Protein AF-K1U5Y3-F1 (afdb_monomer_lite)

pLDDT: mean 95.43, std 3.32, range [80.69, 98.19]

Radius of gyration: 10.96 Å; chains: 1; bounding box: 25×17×27 Å

Structure (mmCIF, N/CA/C/O backbone):
data_AF-K1U5Y3-F1
#
_entry.id   AF-K1U5Y3-F1
#
loop_
_atom_site.group_PDB
_atom_site.id
_atom_site.type_symbol
_atom_site.label_atom_id
_atom_site.label_alt_id
_atom_site.label_comp_id
_atom_site.label_asym_id
_atom_site.label_entity_id
_atom_site.label_seq_id
_atom_site.pdbx_PDB_ins_code
_atom_site.Cartn_x
_atom_site.Cartn_y
_atom_site.Cartn_z
_atom_site.occupancy
_atom_site.B_iso_or_equiv
_atom_site.auth_seq_id
_atom_site.auth_comp_id
_atom_site.auth_asym_id
_atom_site.auth_atom_id
_atom_site.pdbx_PDB_model_num
ATOM 1 N N . LEU A 1 1 ? -10.068 3.468 0.556 1.00 80.69 1 LEU A N 1
ATOM 2 C CA . LEU A 1 1 ? -9.093 2.383 0.283 1.00 80.69 1 LEU A CA 1
ATOM 3 C C . LEU A 1 1 ? -8.311 2.666 -0.995 1.00 80.69 1 LEU A C 1
ATOM 5 O O . LEU A 1 1 ? -7.094 2.585 -0.947 1.00 80.69 1 LEU A O 1
ATOM 9 N N . HIS A 1 2 ? -8.986 3.096 -2.068 1.00 90.38 2 HIS A N 1
ATOM 10 C CA . HIS A 1 2 ? -8.380 3.471 -3.351 1.00 90.38 2 HIS A CA 1
ATOM 11 C C . HIS A 1 2 ? -7.097 4.318 -3.232 1.00 90.38 2 HIS A C 1
ATOM 13 O O . HIS A 1 2 ? -6.040 3.867 -3.655 1.00 90.38 2 HIS A O 1
ATOM 19 N N . ASP A 1 3 ? -7.140 5.467 -2.552 1.00 92.25 3 ASP A N 1
ATOM 20 C CA . ASP A 1 3 ? -5.969 6.360 -2.461 1.00 92.25 3 ASP A CA 1
ATOM 21 C C . ASP A 1 3 ? -4.747 5.710 -1.799 1.00 92.25 3 ASP A C 1
ATOM 23 O O . ASP A 1 3 ? -3.606 6.018 -2.137 1.00 92.25 3 ASP A O 1
ATOM 27 N N . ALA A 1 4 ? -4.975 4.816 -0.832 1.00 93.25 4 ALA A N 1
ATOM 28 C CA . ALA A 1 4 ? -3.897 4.119 -0.140 1.00 93.25 4 ALA A CA 1
ATOM 29 C C . ALA A 1 4 ? -3.236 3.074 -1.043 1.00 93.25 4 ALA A C 1
ATOM 31 O O . ALA A 1 4 ? -2.014 2.971 -1.039 1.00 93.25 4 ALA A O 1
ATOM 32 N N . VAL A 1 5 ? -4.035 2.371 -1.854 1.00 95.69 5 VAL A N 1
ATOM 33 C CA . VAL A 1 5 ? -3.534 1.458 -2.891 1.00 95.69 5 VAL A CA 1
ATOM 34 C C . VAL A 1 5 ? -2.724 2.234 -3.915 1.00 95.69 5 VAL A C 1
ATOM 36 O O . VAL A 1 5 ? -1.576 1.889 -4.153 1.00 95.69 5 VAL A O 1
ATOM 39 N N . VAL A 1 6 ? -3.278 3.315 -4.472 1.00 97.38 6 VAL A N 1
ATOM 40 C CA . VAL A 1 6 ? -2.584 4.136 -5.475 1.00 97.38 6 VAL A CA 1
ATOM 41 C C . VAL A 1 6 ? -1.249 4.637 -4.927 1.00 97.38 6 VAL A C 1
ATOM 43 O O . VAL A 1 6 ? -0.220 4.498 -5.582 1.00 97.38 6 VAL A O 1
ATOM 46 N N . THR A 1 7 ? -1.242 5.143 -3.693 1.00 97.00 7 THR A N 1
ATOM 47 C CA . THR A 1 7 ? -0.014 5.612 -3.039 1.00 97.00 7 THR A CA 1
ATOM 48 C C . THR A 1 7 ? 1.001 4.481 -2.849 1.00 97.00 7 THR A C 1
ATOM 50 O O . THR A 1 7 ? 2.178 4.671 -3.146 1.00 97.00 7 THR A O 1
ATOM 53 N N . ALA A 1 8 ? 0.566 3.305 -2.384 1.00 97.69 8 ALA A N 1
ATOM 54 C CA . ALA A 1 8 ? 1.436 2.142 -2.200 1.00 97.69 8 ALA A CA 1
ATOM 55 C C . ALA A 1 8 ? 2.018 1.646 -3.534 1.00 97.69 8 ALA A C 1
ATOM 57 O O . ALA A 1 8 ? 3.215 1.377 -3.618 1.00 97.69 8 ALA A O 1
ATOM 58 N N . VAL A 1 9 ? 1.200 1.591 -4.593 1.00 97.94 9 VAL A N 1
ATOM 59 C CA . VAL A 1 9 ? 1.624 1.180 -5.940 1.00 97.94 9 VAL A CA 1
ATOM 60 C C . VAL A 1 9 ? 2.670 2.151 -6.472 1.00 97.94 9 VAL A C 1
ATOM 62 O O . VAL A 1 9 ? 3.738 1.723 -6.898 1.00 97.94 9 VAL A O 1
ATOM 65 N N . VAL A 1 10 ? 2.401 3.459 -6.410 1.00 97.94 10 VAL A N 1
ATOM 66 C CA . VAL A 1 10 ? 3.351 4.487 -6.860 1.00 97.94 10 VAL A CA 1
ATOM 67 C C . VAL A 1 10 ? 4.657 4.406 -6.069 1.00 97.94 10 VAL A C 1
ATOM 69 O O . VAL A 1 10 ? 5.729 4.420 -6.670 1.00 97.94 10 VAL A O 1
ATOM 72 N N . ASN A 1 11 ? 4.591 4.259 -4.741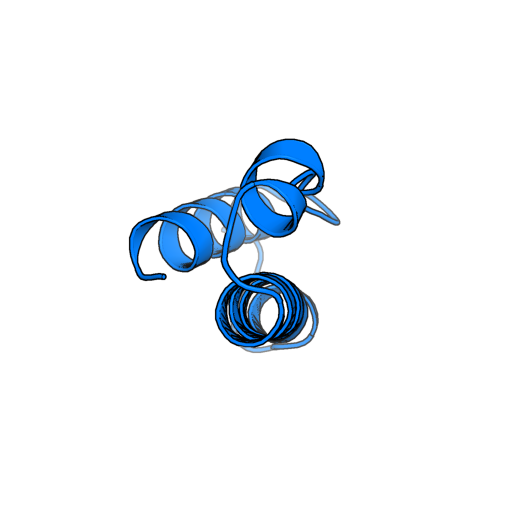 1.00 98.19 11 ASN A N 1
ATOM 73 C CA . ASN A 1 11 ? 5.783 4.139 -3.903 1.00 98.19 11 ASN A CA 1
ATOM 74 C C . ASN A 1 11 ? 6.619 2.898 -4.251 1.00 98.19 11 ASN A C 1
ATOM 76 O O . ASN A 1 11 ? 7.830 3.018 -4.425 1.00 98.19 11 ASN A O 1
ATOM 80 N N . LYS A 1 12 ? 5.985 1.731 -4.406 1.00 97.88 12 LYS A N 1
ATOM 81 C CA . LYS A 1 12 ? 6.672 0.491 -4.788 1.00 97.88 12 LYS A CA 1
ATOM 82 C C . LYS A 1 12 ? 7.307 0.591 -6.172 1.00 97.88 12 LYS A C 1
ATOM 84 O O . LYS A 1 12 ? 8.468 0.226 -6.339 1.00 97.88 12 LYS A O 1
ATOM 89 N N . ARG A 1 13 ? 6.578 1.135 -7.153 1.00 97.81 13 ARG A N 1
ATOM 90 C CA . ARG A 1 13 ? 7.098 1.364 -8.513 1.00 97.81 13 ARG A CA 1
ATOM 91 C C . ARG A 1 13 ? 8.287 2.327 -8.529 1.00 97.81 13 ARG A C 1
ATOM 93 O O . ARG A 1 13 ? 9.137 2.208 -9.400 1.00 97.81 13 ARG A O 1
ATOM 100 N N . ALA A 1 14 ? 8.368 3.234 -7.557 1.00 97.94 14 ALA A N 1
ATOM 101 C CA . ALA A 1 14 ? 9.509 4.124 -7.349 1.00 97.94 14 ALA A CA 1
ATOM 102 C C . ALA A 1 1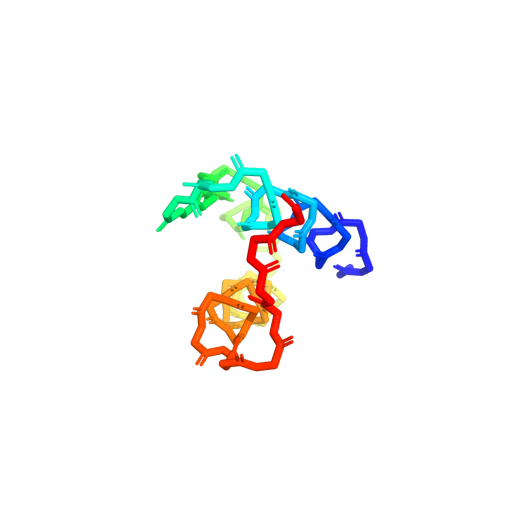4 ? 10.666 3.486 -6.542 1.00 97.94 14 ALA A C 1
ATOM 104 O O . ALA A 1 14 ? 11.615 4.184 -6.193 1.00 97.94 14 ALA A O 1
ATOM 105 N N . GLY A 1 15 ? 10.599 2.189 -6.215 1.00 96.94 15 GLY A N 1
ATOM 106 C CA . GLY A 1 15 ? 11.632 1.468 -5.460 1.00 96.94 15 GLY A CA 1
ATOM 107 C C . GLY A 1 15 ? 11.480 1.516 -3.936 1.00 96.94 15 GLY A C 1
ATOM 108 O O . GLY A 1 15 ? 12.363 1.054 -3.216 1.00 96.94 15 GLY A O 1
ATOM 109 N N . GLY A 1 16 ? 10.379 2.061 -3.415 1.00 96.94 16 GLY A N 1
ATOM 110 C CA . GLY A 1 16 ? 10.095 2.049 -1.982 1.00 96.94 16 GLY A CA 1
ATOM 111 C C . GLY A 1 16 ? 9.729 0.654 -1.460 1.00 96.94 16 GLY A C 1
ATOM 112 O O . GLY A 1 16 ? 9.104 -0.144 -2.155 1.00 96.94 16 GLY A O 1
ATOM 113 N N . MET A 1 17 ? 10.102 0.362 -0.210 1.00 94.50 17 MET A N 1
ATOM 114 C CA . MET A 1 17 ? 9.933 -0.962 0.419 1.00 94.50 17 MET A CA 1
ATOM 115 C C . MET A 1 17 ? 8.796 -1.026 1.452 1.00 94.50 17 MET A C 1
ATOM 117 O O . MET A 1 17 ? 8.644 -2.026 2.149 1.00 94.50 17 MET A O 1
ATOM 121 N N . GLY A 1 18 ? 8.003 0.037 1.587 1.00 93.81 18 GLY A N 1
ATOM 122 C CA . GLY A 1 18 ? 6.889 0.070 2.528 1.00 93.81 18 GLY A CA 1
ATOM 123 C C . GLY A 1 18 ? 6.193 1.424 2.580 1.00 93.81 18 GLY A C 1
ATOM 124 O O . GLY A 1 18 ? 6.692 2.420 2.056 1.00 93.81 18 GLY A O 1
ATOM 125 N N . LEU A 1 19 ? 5.040 1.460 3.252 1.00 96.06 19 LEU A N 1
ATOM 126 C CA . LEU A 1 19 ? 4.225 2.663 3.400 1.00 96.06 19 LEU A CA 1
ATOM 127 C C . LEU A 1 19 ? 3.802 2.862 4.860 1.00 96.06 19 LEU A C 1
ATOM 129 O O . LEU A 1 19 ? 3.109 2.031 5.446 1.00 96.06 19 LEU A O 1
ATOM 133 N N . ILE A 1 20 ? 4.169 4.005 5.444 1.00 95.00 20 ILE A N 1
ATOM 134 C CA . ILE A 1 20 ? 3.778 4.360 6.814 1.00 95.00 20 ILE A CA 1
ATOM 135 C C . ILE A 1 20 ? 2.312 4.810 6.814 1.00 95.00 20 ILE A C 1
ATOM 137 O O . ILE A 1 20 ? 1.977 5.882 6.314 1.00 95.00 20 ILE A O 1
ATOM 141 N N . SER A 1 21 ? 1.428 4.003 7.404 1.00 94.00 21 SER A N 1
ATOM 142 C CA . SER A 1 21 ? -0.023 4.261 7.422 1.00 94.00 21 SER A CA 1
ATOM 143 C C . SER A 1 21 ? -0.661 4.230 8.819 1.00 94.00 21 SER A C 1
ATOM 145 O O . SER A 1 21 ? -1.869 4.435 8.937 1.00 94.00 21 SER A O 1
ATOM 147 N N . GLY A 1 22 ? 0.135 4.071 9.886 1.00 91.88 22 GLY A N 1
ATOM 148 C CA . GLY A 1 22 ? -0.339 3.860 11.262 1.00 91.88 22 GLY A CA 1
ATOM 149 C C . GLY A 1 22 ? -1.404 4.858 11.728 1.00 91.88 22 GLY A C 1
ATOM 150 O O . GLY A 1 22 ? -2.523 4.457 12.026 1.00 91.88 22 GLY A O 1
ATOM 151 N N . ARG A 1 23 ? -1.119 6.170 11.718 1.00 94.19 23 ARG A N 1
ATOM 152 C CA . ARG A 1 23 ? -2.097 7.199 12.139 1.00 94.19 23 ARG A CA 1
ATOM 153 C C . ARG A 1 23 ? -3.426 7.080 11.380 1.00 94.19 23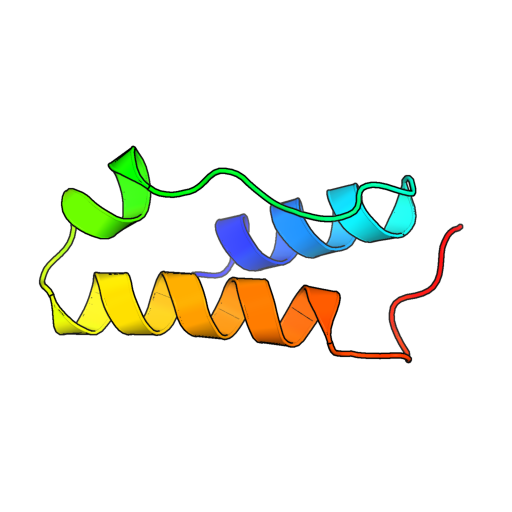 ARG A C 1
ATOM 155 O 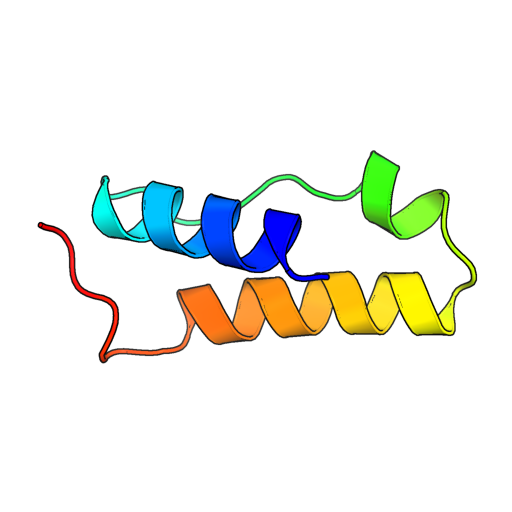O . ARG A 1 23 ? -4.485 7.150 11.990 1.00 94.19 23 ARG A O 1
ATOM 162 N N . LYS A 1 24 ? -3.371 6.877 10.060 1.00 90.75 24 LYS A N 1
ATOM 163 C CA . LYS A 1 24 ? -4.557 6.779 9.195 1.00 90.75 24 LYS A CA 1
ATOM 164 C C . LYS A 1 24 ? -5.331 5.474 9.416 1.00 90.75 24 LYS A C 1
ATOM 166 O O . LYS A 1 24 ? -6.550 5.481 9.273 1.00 90.75 24 LYS A O 1
ATOM 171 N N . ALA A 1 25 ? -4.648 4.380 9.753 1.00 94.25 25 ALA A N 1
ATOM 172 C CA . ALA A 1 25 ? -5.264 3.095 10.076 1.00 94.25 25 ALA A CA 1
ATOM 173 C C . ALA A 1 25 ? -5.927 3.108 11.461 1.00 94.25 25 ALA A C 1
ATOM 175 O O . ALA A 1 25 ? -7.072 2.686 11.587 1.00 94.25 25 ALA A O 1
ATOM 176 N N . PHE A 1 26 ? -5.255 3.658 12.477 1.00 94.62 26 PHE A N 1
ATOM 177 C CA . PHE A 1 26 ? -5.754 3.688 13.858 1.00 94.62 26 PHE A CA 1
ATOM 178 C C . PHE A 1 26 ? -6.828 4.757 14.117 1.00 94.62 26 PHE A C 1
ATOM 180 O O . PHE A 1 26 ? -7.514 4.696 15.130 1.00 94.62 26 PHE A O 1
ATOM 187 N N . GLN A 1 27 ? -7.011 5.717 13.205 1.00 96.12 27 GLN A N 1
ATOM 188 C CA . GLN A 1 27 ? -8.116 6.687 13.248 1.00 96.12 27 GLN A CA 1
ATOM 189 C C . GLN A 1 27 ? -9.413 6.178 12.594 1.00 96.12 27 GLN A C 1
ATOM 191 O O . GLN A 1 27 ? -10.399 6.911 12.531 1.00 96.12 27 GLN A O 1
ATOM 196 N N . LYS A 1 28 ? -9.426 4.950 12.068 1.00 93.50 28 LYS A N 1
ATOM 197 C CA . LYS A 1 28 ? -10.605 4.326 11.455 1.00 93.50 28 LYS A CA 1
ATOM 198 C C . LYS A 1 28 ? -11.239 3.306 12.403 1.00 93.50 28 LYS A C 1
ATOM 200 O O . LYS A 1 28 ? -10.553 2.818 13.301 1.00 93.50 28 LYS A O 1
ATOM 205 N N . PRO A 1 29 ? -12.516 2.929 12.187 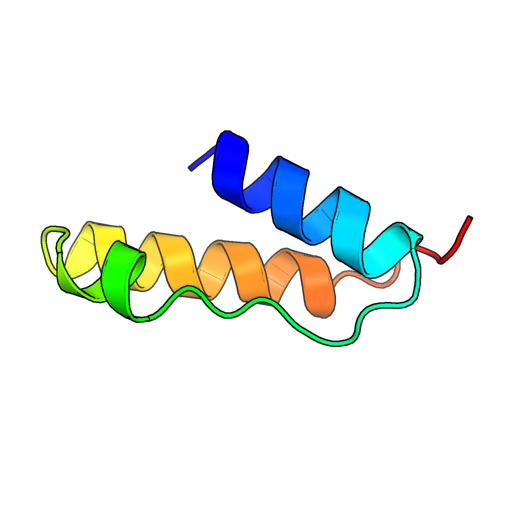1.00 97.75 29 PRO A N 1
ATOM 206 C CA . PRO A 1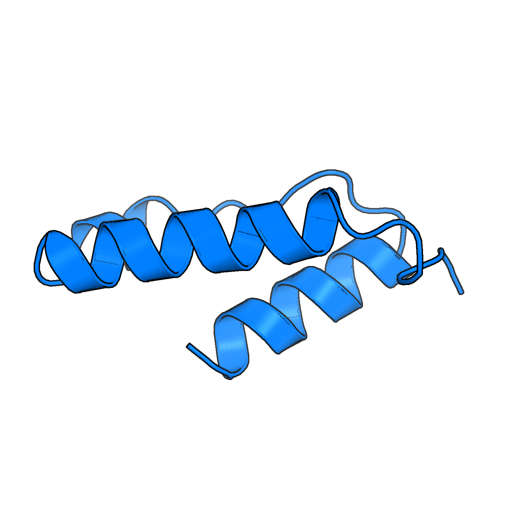 29 ? -13.071 1.734 12.811 1.00 97.75 29 PRO A CA 1
ATOM 207 C C . PRO A 1 29 ? -12.125 0.545 12.624 1.00 97.75 29 PRO A C 1
ATOM 209 O O . PRO A 1 29 ? -11.534 0.385 11.557 1.00 97.75 29 PRO A O 1
ATOM 212 N N . MET A 1 30 ? -11.982 -0.294 13.652 1.00 96.06 30 MET A N 1
ATOM 213 C CA . MET A 1 30 ? -10.960 -1.350 13.696 1.00 96.06 30 MET A CA 1
ATOM 214 C C . MET A 1 30 ? -10.946 -2.227 12.435 1.00 96.06 30 MET A C 1
ATOM 216 O O . MET A 1 30 ? -9.884 -2.471 11.868 1.00 96.06 30 MET A O 1
ATOM 220 N N . LYS A 1 31 ? -12.124 -2.641 11.952 1.00 97.00 31 LYS A N 1
ATOM 221 C CA . LYS A 1 31 ? -12.269 -3.442 10.728 1.00 97.00 31 LYS A CA 1
ATOM 222 C C . LYS A 1 31 ? -11.697 -2.733 9.495 1.00 97.00 31 LYS A C 1
ATOM 224 O O . LYS A 1 31 ? -10.957 -3.343 8.728 1.00 97.00 31 LYS A O 1
ATOM 229 N N . ASP A 1 32 ? -11.988 -1.447 9.342 1.00 96.12 32 ASP A N 1
ATOM 230 C CA . ASP A 1 32 ? -11.523 -0.638 8.214 1.00 96.12 32 ASP A CA 1
ATOM 231 C C . ASP A 1 32 ? -10.016 -0.370 8.300 1.00 96.12 32 ASP A C 1
ATOM 233 O O . ASP A 1 32 ? -9.332 -0.329 7.277 1.00 96.12 32 ASP A O 1
ATOM 237 N N . GLY A 1 33 ? -9.490 -0.186 9.515 1.00 96.56 33 GLY A N 1
ATOM 238 C CA . GLY A 1 33 ? -8.057 -0.043 9.769 1.00 96.56 33 GLY A CA 1
ATOM 239 C C . GLY A 1 33 ? -7.282 -1.309 9.400 1.00 96.56 33 GLY A C 1
ATOM 240 O O . GLY A 1 33 ? -6.286 -1.227 8.685 1.00 96.56 33 GLY A O 1
ATOM 241 N N . ILE A 1 34 ? -7.780 -2.479 9.812 1.00 96.38 34 ILE A N 1
ATOM 242 C CA . ILE A 1 34 ? -7.208 -3.784 9.441 1.00 96.38 34 ILE A CA 1
ATOM 243 C C . ILE A 1 34 ? -7.240 -3.968 7.924 1.00 96.38 34 ILE A C 1
ATOM 245 O O . ILE A 1 34 ? -6.224 -4.317 7.326 1.00 96.38 34 ILE A O 1
ATOM 249 N N . GLN A 1 35 ? -8.382 -3.690 7.290 1.00 96.62 35 GLN A N 1
ATOM 250 C CA . GLN A 1 35 ? -8.507 -3.805 5.840 1.00 96.62 35 GLN A CA 1
ATOM 251 C C . GLN A 1 35 ? -7.526 -2.875 5.116 1.00 96.62 35 GLN A C 1
ATOM 253 O O . GLN A 1 35 ? -6.866 -3.301 4.175 1.00 96.62 35 GLN A O 1
ATOM 258 N N . LEU A 1 36 ? -7.380 -1.628 5.579 1.00 96.12 36 LEU A N 1
ATOM 259 C CA . LEU A 1 36 ? -6.415 -0.678 5.027 1.00 96.12 36 LEU A CA 1
ATOM 260 C C . LEU A 1 36 ? -4.978 -1.209 5.100 1.00 96.12 36 LEU A C 1
ATOM 262 O O . LEU A 1 36 ? -4.254 -1.102 4.112 1.00 96.12 36 LEU A O 1
ATOM 266 N N . LEU A 1 37 ? -4.574 -1.757 6.250 1.00 96.56 37 LEU A N 1
ATOM 267 C CA . LEU A 1 37 ? -3.235 -2.314 6.438 1.00 96.56 37 LEU A CA 1
ATOM 268 C C . LEU A 1 37 ? -3.006 -3.508 5.508 1.00 96.56 37 LEU A C 1
ATOM 270 O O . LEU A 1 37 ? -2.048 -3.485 4.744 1.00 96.56 37 LEU A O 1
ATOM 274 N N . ASN A 1 38 ? -3.911 -4.491 5.503 1.00 96.75 38 ASN A N 1
ATOM 275 C CA . ASN A 1 38 ? -3.785 -5.683 4.658 1.00 96.75 38 ASN A CA 1
ATOM 276 C C . ASN A 1 38 ? -3.691 -5.320 3.175 1.00 96.75 38 ASN A C 1
ATOM 278 O O . ASN A 1 38 ? -2.776 -5.764 2.495 1.00 96.75 38 ASN A O 1
ATOM 282 N N . THR A 1 39 ? -4.551 -4.420 2.698 1.00 96.69 39 THR A N 1
ATOM 283 C CA . THR A 1 39 ? -4.535 -3.988 1.298 1.00 96.69 39 THR A CA 1
ATOM 284 C C . THR A 1 39 ? -3.221 -3.302 0.897 1.00 96.69 39 THR A C 1
ATOM 286 O O . THR A 1 39 ? -2.768 -3.456 -0.234 1.00 96.69 39 THR A O 1
ATOM 289 N N . ILE A 1 40 ? -2.582 -2.546 1.797 1.00 96.94 40 ILE A N 1
ATOM 290 C CA . ILE A 1 40 ? -1.246 -1.985 1.532 1.00 96.94 40 ILE A CA 1
ATOM 291 C C . ILE A 1 40 ? -0.206 -3.110 1.463 1.00 96.94 40 ILE A C 1
ATOM 293 O O . ILE A 1 40 ? 0.644 -3.092 0.576 1.00 96.94 40 ILE A O 1
ATOM 297 N N . GLN A 1 41 ? -0.278 -4.095 2.361 1.00 97.06 41 GLN A N 1
ATOM 298 C CA . GLN A 1 41 ? 0.643 -5.234 2.353 1.00 97.06 41 GLN A CA 1
ATOM 299 C C . GLN A 1 41 ? 0.509 -6.069 1.076 1.00 97.06 41 GLN A C 1
ATOM 301 O O . GLN A 1 41 ? 1.533 -6.441 0.505 1.00 97.06 41 GLN A O 1
ATOM 306 N N . ASP A 1 42 ? -0.714 -6.284 0.586 1.00 97.75 42 ASP A N 1
ATOM 307 C CA . ASP A 1 42 ? -0.975 -6.996 -0.669 1.00 97.75 42 ASP A CA 1
ATOM 308 C C . ASP A 1 42 ? -0.217 -6.348 -1.839 1.00 97.75 42 ASP A C 1
ATOM 310 O O . ASP A 1 42 ? 0.429 -7.041 -2.618 1.00 97.75 42 ASP A O 1
ATOM 314 N N . VAL A 1 43 ? -0.181 -5.010 -1.906 1.00 97.75 43 VAL A N 1
ATOM 315 C CA . VAL A 1 43 ? 0.593 -4.275 -2.924 1.00 97.75 43 VAL A CA 1
ATOM 316 C C . VAL A 1 43 ? 2.094 -4.563 -2.826 1.00 97.75 43 VAL A C 1
ATOM 318 O O . VAL A 1 43 ? 2.755 -4.753 -3.850 1.00 97.75 43 VAL A O 1
ATOM 321 N N . TYR A 1 44 ? 2.669 -4.601 -1.620 1.00 97.00 44 TYR A N 1
ATOM 322 C CA . TYR A 1 44 ? 4.101 -4.881 -1.451 1.00 97.00 44 TYR A CA 1
ATOM 323 C C . TYR A 1 44 ? 4.455 -6.351 -1.683 1.00 97.00 44 TYR A C 1
ATOM 325 O O . TYR A 1 44 ? 5.547 -6.624 -2.186 1.00 97.00 44 TYR A O 1
ATOM 333 N N . LEU A 1 45 ? 3.527 -7.273 -1.435 1.00 97.50 45 LEU A N 1
ATOM 334 C CA . LEU A 1 45 ? 3.698 -8.703 -1.696 1.00 97.50 45 LEU A CA 1
ATOM 335 C C . LEU A 1 45 ? 3.443 -9.092 -3.164 1.00 97.50 45 LEU A C 1
ATOM 337 O O . LEU A 1 45 ? 3.982 -10.098 -3.619 1.00 97.50 45 LEU A O 1
ATOM 341 N N . ASP A 1 46 ? 2.686 -8.295 -3.921 1.00 97.75 46 ASP A N 1
ATOM 342 C CA . ASP A 1 46 ? 2.377 -8.566 -5.330 1.00 97.75 46 ASP A CA 1
ATOM 343 C C . ASP A 1 46 ? 3.607 -8.394 -6.239 1.00 97.75 46 ASP A C 1
ATOM 345 O O . ASP A 1 46 ? 4.070 -7.281 -6.505 1.00 97.75 46 ASP A O 1
ATOM 349 N N . SER A 1 47 ? 4.141 -9.500 -6.752 1.00 96.69 47 SER A N 1
ATOM 350 C CA . SER A 1 47 ? 5.319 -9.511 -7.625 1.00 96.69 47 SER A CA 1
ATOM 351 C C . SER A 1 47 ? 5.082 -8.904 -9.013 1.00 96.69 47 SER A C 1
ATOM 353 O O . SER A 1 47 ? 6.056 -8.572 -9.688 1.00 96.69 47 SER A O 1
ATOM 355 N N . SER A 1 48 ? 3.829 -8.711 -9.437 1.00 97.44 48 SER A N 1
ATOM 356 C CA . SER A 1 48 ? 3.503 -8.067 -10.717 1.00 97.44 48 SER A CA 1
ATOM 357 C C . SER A 1 48 ? 3.758 -6.555 -10.705 1.00 97.44 48 SER A C 1
ATOM 359 O O . SER A 1 48 ? 3.964 -5.940 -11.753 1.00 97.44 48 SER A O 1
ATOM 361 N N . ILE A 1 49 ? 3.799 -5.943 -9.518 1.00 96.69 49 ILE A N 1
ATOM 362 C CA . ILE A 1 49 ? 4.089 -4.520 -9.350 1.00 96.69 49 ILE A CA 1
ATOM 363 C C . ILE A 1 49 ? 5.604 -4.345 -9.281 1.00 96.69 49 ILE A C 1
ATOM 365 O O . ILE A 1 49 ? 6.209 -4.378 -8.208 1.00 96.69 49 ILE A O 1
ATOM 369 N N . THR A 1 50 ? 6.221 -4.169 -10.444 1.00 96.06 50 THR A N 1
ATOM 370 C CA . THR A 1 50 ? 7.668 -3.972 -10.565 1.00 96.06 50 THR A CA 1
ATOM 371 C C . THR A 1 50 ? 8.061 -2.507 -10.415 1.00 96.06 50 THR A C 1
ATOM 373 O O . THR A 1 50 ? 7.241 -1.599 -10.577 1.00 96.06 50 THR A O 1
ATOM 376 N N . ILE A 1 51 ? 9.346 -2.277 -10.153 1.00 93.38 51 ILE A N 1
ATOM 377 C CA . ILE A 1 51 ? 9.969 -0.960 -10.308 1.00 93.38 51 ILE A CA 1
ATOM 378 C C . ILE A 1 51 ? 9.876 -0.550 -11.791 1.00 93.38 51 ILE A C 1
ATOM 380 O O . ILE A 1 51 ? 9.920 -1.420 -12.669 1.00 93.38 51 ILE A O 1
ATOM 384 N N . ALA A 1 52 ? 9.642 0.741 -12.042 1.00 82.94 52 ALA A N 1
ATOM 385 C CA . ALA A 1 52 ? 9.520 1.322 -13.383 1.00 82.94 52 ALA A CA 1
ATOM 386 C C . ALA A 1 52 ? 10.872 1.748 -13.966 1.00 82.94 52 ALA A C 1
ATOM 388 O O . ALA A 1 52 ? 11.748 2.159 -13.173 1.00 82.94 52 ALA A O 1
#

Foldseek 3Di:
DVVLLVVLLVCVLQVHQADDCVVVLVVDDVVSSVVSVVSSVCSNVDPVSHHD

Secondary structure (DSSP, 8-state):
-HHHHHHHHHHHHTT------HHHHHTS-HHHHHHHHHHHHHHHH-TTS---

Sequence (52 aa):
LHDAVVTAVVNKRAGGMGLISGRKAFQKPMKDGIQLLNTIQDVYLDSSITIA

Organism: NCBI:txid408170

InterPro domains:
  IPR013785 Aldolase-type TIM barrel [G3DSA:3.20.20.70] (2-51)